Protein AF-W2QU17-F1 (afdb_monomer_lite)

pLDDT: mean 81.18, std 13.53, range [43.34, 94.38]

Foldseek 3Di:
DPQFAEQPPDTHPVVVVVVVVVVVQLFPDWDKDWDDWDDPDPFKIKTKIKIKTFHAPSSCCVVVVVVVVVPPDDDPPVVVCVVSHRDIDIDIWMWMWGADPVVRDTRYTYIGD

Secondary structure (DSSP, 8-state):
--PPPB-SS-BSHHHHHHHHHHHHHH-SS-EEEEEEEEE-SSSEEEEEEEEEEEE-HHHHHHHHHHHHHT--S-S-HHHHHGGGTTEEEEEEEEEEEEEETTTTEEEEEEEE-

Radius of gyration: 17.35 Å; chains: 1; bounding box: 43×33×42 Å

Structure (mmCIF, N/CA/C/O backbone):
data_AF-W2QU17-F1
#
_entry.id   AF-W2QU17-F1
#
loop_
_atom_site.group_PDB
_atom_site.id
_atom_site.type_symbol
_atom_site.label_atom_id
_atom_site.label_alt_id
_atom_site.label_comp_id
_atom_site.label_asym_id
_atom_site.label_entity_id
_atom_site.label_seq_id
_atom_site.pdbx_PDB_ins_code
_atom_site.Cartn_x
_atom_site.Cartn_y
_atom_site.Cartn_z
_atom_site.occupancy
_atom_site.B_iso_or_equiv
_atom_site.auth_seq_id
_atom_site.auth_comp_id
_atom_site.auth_asym_id
_atom_site.auth_atom_id
_atom_site.pdbx_PDB_model_num
ATOM 1 N N . MET A 1 1 ? 21.957 0.723 -12.188 1.00 43.34 1 MET A N 1
ATOM 2 C CA . MET A 1 1 ? 21.412 1.353 -10.967 1.00 43.34 1 MET A CA 1
ATOM 3 C C . MET A 1 1 ? 20.255 0.491 -10.513 1.00 43.34 1 MET A C 1
ATOM 5 O O . MET A 1 1 ? 19.395 0.231 -11.337 1.00 43.34 1 MET A O 1
ATOM 9 N N . ILE A 1 2 ? 20.260 0.002 -9.274 1.00 52.53 2 ILE A N 1
ATOM 10 C CA . ILE A 1 2 ? 19.076 -0.653 -8.705 1.00 52.53 2 ILE A CA 1
ATOM 11 C C . ILE A 1 2 ? 18.094 0.482 -8.417 1.00 52.53 2 ILE A C 1
ATOM 13 O O . ILE A 1 2 ? 18.369 1.311 -7.551 1.00 52.53 2 ILE A O 1
ATOM 17 N N . SER A 1 3 ? 17.035 0.596 -9.211 1.00 65.44 3 SER A N 1
ATOM 18 C CA . SER A 1 3 ? 15.966 1.559 -8.962 1.00 65.44 3 SER A CA 1
ATOM 19 C C . SER A 1 3 ? 15.205 1.132 -7.713 1.00 65.44 3 SER A C 1
ATOM 21 O O . SER A 1 3 ? 14.785 -0.018 -7.584 1.00 65.44 3 SER A O 1
ATOM 23 N N . ASP A 1 4 ? 15.077 2.058 -6.770 1.00 80.69 4 ASP A N 1
ATOM 24 C CA . ASP A 1 4 ? 14.261 1.849 -5.583 1.00 80.69 4 ASP A CA 1
ATOM 25 C C . ASP A 1 4 ? 12.769 1.911 -5.947 1.00 80.69 4 ASP A C 1
ATOM 27 O O . ASP A 1 4 ? 12.388 2.490 -6.970 1.00 80.69 4 ASP A O 1
ATOM 31 N N . VAL A 1 5 ? 11.922 1.289 -5.130 1.00 87.56 5 VAL A N 1
ATOM 32 C CA . VAL A 1 5 ? 10.478 1.226 -5.385 1.00 87.56 5 VAL A CA 1
ATOM 33 C C . VAL A 1 5 ? 9.804 2.537 -4.983 1.00 87.56 5 VAL A C 1
ATOM 35 O O . VAL A 1 5 ? 10.085 3.084 -3.921 1.00 87.56 5 VAL A O 1
ATOM 38 N N . THR A 1 6 ? 8.885 3.041 -5.804 1.00 88.81 6 THR A N 1
ATOM 39 C CA . THR A 1 6 ? 8.065 4.219 -5.471 1.00 88.81 6 THR A CA 1
ATOM 40 C C . THR A 1 6 ? 6.576 3.901 -5.505 1.00 88.81 6 THR A C 1
ATOM 42 O O . THR A 1 6 ? 6.118 3.142 -6.360 1.00 88.81 6 THR A O 1
ATOM 45 N N . ASP A 1 7 ? 5.801 4.501 -4.602 1.00 84.62 7 ASP A N 1
ATOM 46 C CA . ASP A 1 7 ? 4.334 4.449 -4.615 1.00 84.62 7 ASP A CA 1
ATOM 47 C C . ASP A 1 7 ? 3.684 5.689 -5.260 1.00 84.62 7 ASP A C 1
ATOM 49 O O . ASP A 1 7 ? 2.463 5.844 -5.247 1.00 84.62 7 ASP A O 1
ATOM 53 N N . GLY A 1 8 ? 4.501 6.563 -5.858 1.00 83.38 8 GLY A N 1
ATOM 54 C CA . GLY A 1 8 ? 4.085 7.850 -6.415 1.00 83.38 8 GLY A CA 1
ATOM 55 C C . GLY A 1 8 ? 4.085 9.004 -5.406 1.00 83.38 8 GLY A C 1
ATOM 56 O O . GLY A 1 8 ? 4.020 10.156 -5.833 1.00 83.38 8 GLY A O 1
ATOM 57 N N . VAL A 1 9 ? 4.204 8.722 -4.103 1.00 82.88 9 VAL A N 1
ATOM 58 C CA . VAL A 1 9 ? 4.292 9.727 -3.027 1.00 82.88 9 VAL A CA 1
ATOM 59 C C . VAL A 1 9 ? 5.666 9.679 -2.356 1.00 82.88 9 VAL A C 1
ATOM 61 O O . VAL A 1 9 ? 6.310 10.710 -2.175 1.00 82.88 9 VAL A O 1
ATOM 64 N N . GLY A 1 10 ? 6.131 8.480 -2.017 1.00 83.12 10 GLY A N 1
ATOM 65 C CA . GLY A 1 10 ? 7.446 8.188 -1.468 1.00 83.12 10 GLY A CA 1
ATOM 66 C C . GLY A 1 10 ? 8.307 7.353 -2.415 1.00 83.12 10 GLY A C 1
ATOM 67 O O . GLY A 1 10 ? 7.845 6.784 -3.407 1.00 83.12 10 GLY A O 1
ATOM 68 N N . CYS A 1 11 ? 9.593 7.279 -2.094 1.00 88.06 11 CYS A N 1
ATOM 69 C CA . CYS A 1 11 ? 10.575 6.428 -2.756 1.00 88.06 11 CYS A CA 1
ATOM 70 C C . CYS A 1 11 ? 11.297 5.622 -1.676 1.00 88.06 11 CYS A C 1
ATOM 72 O O . CYS A 1 11 ? 11.584 6.161 -0.604 1.00 88.06 11 CYS A O 1
ATOM 74 N N . GLY A 1 12 ? 11.558 4.346 -1.930 1.00 89.25 12 GLY A N 1
ATOM 75 C CA . GLY A 1 12 ? 12.104 3.444 -0.931 1.00 89.25 12 GLY A CA 1
ATOM 76 C C . GLY A 1 12 ? 11.154 2.339 -0.520 1.00 89.25 12 GLY A C 1
ATOM 77 O O . GLY A 1 12 ? 9.982 2.580 -0.220 1.00 89.25 12 GLY A O 1
ATOM 78 N N . ILE A 1 13 ? 11.704 1.136 -0.344 1.00 87.00 13 ILE A N 1
ATOM 79 C CA . ILE A 1 13 ? 10.995 0.048 0.345 1.00 87.00 13 ILE A CA 1
ATOM 80 C C . ILE A 1 13 ? 10.543 0.458 1.755 1.00 87.00 13 ILE A C 1
ATOM 82 O O . ILE A 1 13 ? 9.477 0.045 2.199 1.00 87.00 13 ILE A O 1
ATOM 86 N N .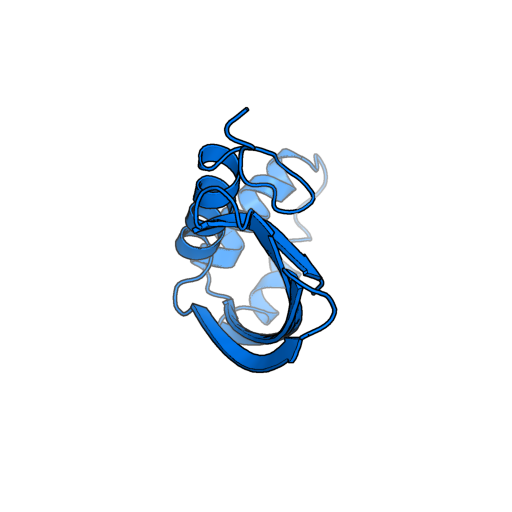 GLY A 1 14 ? 11.316 1.309 2.440 1.00 88.56 14 GLY A N 1
ATOM 87 C CA . GLY A 1 14 ? 10.967 1.821 3.766 1.00 88.56 14 GLY A CA 1
ATOM 88 C C . GLY A 1 14 ? 9.699 2.675 3.755 1.00 88.56 14 GLY A C 1
ATOM 89 O O . GLY A 1 14 ? 8.818 2.456 4.578 1.00 88.56 14 GLY A O 1
ATOM 90 N N . ALA A 1 15 ? 9.571 3.592 2.789 1.00 87.44 15 ALA A N 1
ATOM 91 C CA . ALA A 1 15 ? 8.378 4.427 2.646 1.00 87.44 15 ALA A CA 1
ATOM 92 C C . ALA A 1 15 ? 7.142 3.576 2.327 1.00 87.44 15 ALA A C 1
ATOM 94 O O . ALA A 1 15 ? 6.092 3.743 2.944 1.00 87.44 15 ALA A O 1
ATOM 95 N N . LEU A 1 16 ? 7.296 2.603 1.423 1.00 87.44 16 LEU A N 1
ATOM 96 C CA . LEU A 1 16 ? 6.220 1.684 1.081 1.00 87.44 16 LEU A CA 1
ATOM 97 C C . LEU A 1 16 ? 5.767 0.866 2.301 1.00 87.44 16 LEU A C 1
ATOM 99 O O . LEU A 1 16 ? 4.574 0.810 2.598 1.00 87.44 16 LEU A O 1
ATOM 103 N N . LEU A 1 17 ? 6.704 0.241 3.020 1.00 89.81 17 LEU A N 1
ATOM 104 C CA . LEU A 1 17 ? 6.396 -0.566 4.203 1.00 89.81 17 LEU A CA 1
ATOM 105 C C . LEU A 1 17 ? 5.750 0.260 5.314 1.00 89.81 17 LEU A C 1
ATOM 107 O O . LEU A 1 17 ? 4.861 -0.249 5.990 1.00 89.81 17 LEU A O 1
ATOM 111 N N . GLU A 1 18 ? 6.144 1.522 5.479 1.00 89.44 18 GLU A N 1
ATOM 112 C CA . GLU A 1 18 ? 5.526 2.412 6.458 1.00 89.44 18 GLU A CA 1
ATOM 113 C C . GLU A 1 18 ? 4.056 2.696 6.122 1.00 89.44 18 GLU A C 1
ATOM 115 O O . GLU A 1 18 ? 3.200 2.587 7.002 1.00 89.44 18 GLU A O 1
ATOM 120 N N . SER A 1 19 ? 3.725 2.943 4.850 1.00 86.38 19 SER A N 1
ATOM 121 C CA . SER A 1 19 ? 2.330 3.079 4.403 1.00 86.38 19 SER A CA 1
ATOM 122 C C . SER A 1 19 ? 1.501 1.827 4.728 1.00 86.38 19 SER A C 1
ATOM 124 O O . SER A 1 19 ? 0.395 1.932 5.265 1.00 86.38 19 SER A O 1
ATOM 126 N N . TRP A 1 20 ? 2.046 0.630 4.480 1.00 87.44 20 TRP A N 1
ATOM 127 C CA . TRP A 1 20 ? 1.384 -0.636 4.828 1.00 87.44 20 TRP A CA 1
ATOM 128 C C . TRP A 1 20 ? 1.281 -0.862 6.340 1.00 87.44 20 TRP A C 1
ATOM 130 O O . TRP A 1 20 ? 0.265 -1.380 6.817 1.00 87.44 20 TRP A O 1
ATOM 140 N N . ARG A 1 21 ? 2.299 -0.450 7.105 1.00 89.88 21 ARG A N 1
ATOM 141 C CA . ARG A 1 21 ? 2.309 -0.521 8.571 1.00 89.88 21 ARG A CA 1
ATOM 142 C C . ARG A 1 21 ? 1.208 0.351 9.158 1.00 89.88 21 ARG A C 1
ATOM 144 O O . ARG A 1 21 ? 0.452 -0.134 9.991 1.00 89.88 21 ARG A O 1
ATOM 151 N N . LEU A 1 22 ? 1.089 1.602 8.711 1.00 86.62 22 LEU A N 1
ATOM 152 C CA . LEU A 1 22 ? 0.047 2.526 9.166 1.00 86.62 22 LEU A CA 1
ATOM 153 C C . LEU A 1 22 ? -1.347 2.011 8.813 1.00 86.62 22 LEU A C 1
ATOM 155 O O . LEU A 1 22 ? -2.241 2.023 9.656 1.00 86.62 22 LEU A O 1
ATOM 159 N N . LEU A 1 23 ? -1.526 1.494 7.597 1.00 86.00 23 LEU A N 1
ATOM 160 C CA . LEU A 1 23 ? -2.799 0.920 7.174 1.00 86.00 23 LEU A CA 1
ATOM 161 C C . LEU A 1 23 ? -3.197 -0.285 8.047 1.00 86.00 23 LEU A C 1
ATOM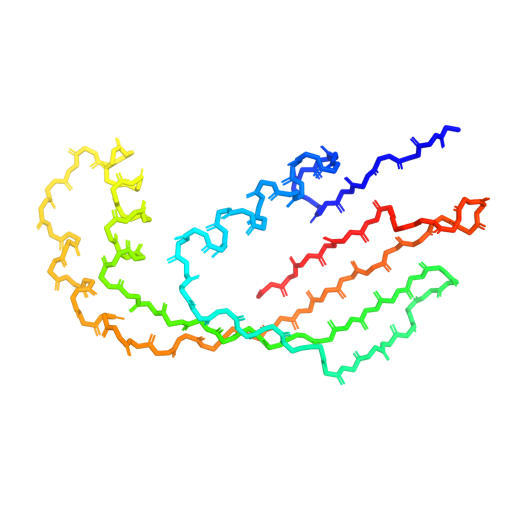 163 O O . LEU A 1 23 ? -4.345 -0.374 8.470 1.00 86.00 23 LEU A O 1
ATOM 167 N N . SER A 1 24 ? -2.244 -1.156 8.383 1.00 86.69 24 SER A N 1
ATOM 168 C CA . SER A 1 24 ? -2.477 -2.317 9.259 1.00 86.69 24 SER A CA 1
ATOM 169 C C . SER A 1 24 ? -2.649 -1.939 10.735 1.00 86.69 24 SER A C 1
ATOM 171 O O . SER A 1 24 ? -3.319 -2.641 11.482 1.00 86.69 24 SER A O 1
ATOM 173 N N . LEU A 1 25 ? -2.029 -0.840 11.174 1.00 86.12 25 LEU A N 1
ATOM 174 C CA . LEU A 1 25 ? -2.144 -0.339 12.543 1.00 86.12 25 LEU A CA 1
ATOM 175 C C . LEU A 1 25 ? -3.509 0.309 12.781 1.00 86.12 25 LEU A C 1
ATOM 177 O O . LEU A 1 25 ? -4.123 0.097 13.822 1.00 86.12 25 LEU A O 1
ATOM 181 N N . TYR A 1 26 ? -3.974 1.116 11.826 1.00 84.25 26 TYR A N 1
ATOM 182 C CA . TYR A 1 26 ? -5.210 1.872 11.983 1.00 84.25 26 TYR A CA 1
ATOM 183 C C . TYR A 1 26 ? -6.458 1.050 11.664 1.00 84.25 26 TYR A C 1
ATOM 185 O O . TYR A 1 26 ? -7.518 1.363 12.200 1.00 84.25 26 TYR A O 1
ATOM 193 N N . PHE A 1 27 ? -6.375 0.017 10.824 1.00 84.56 27 PHE A N 1
ATOM 194 C CA . PHE A 1 27 ? -7.531 -0.780 10.407 1.00 84.56 27 PHE A CA 1
ATOM 195 C C . PHE A 1 27 ? -7.324 -2.263 10.740 1.00 84.56 27 PHE A C 1
ATOM 197 O O . PHE A 1 27 ? -6.341 -2.866 10.330 1.00 84.56 27 PHE A O 1
ATOM 204 N N . GLU A 1 28 ? -8.275 -2.855 11.466 1.00 77.75 28 GLU A N 1
ATOM 205 C CA . GLU A 1 28 ? -8.150 -4.207 12.042 1.00 77.75 28 GLU A CA 1
ATOM 206 C C . GLU A 1 28 ? -8.591 -5.331 11.080 1.00 77.75 28 GLU A C 1
ATOM 208 O O . GLU A 1 28 ? -8.188 -6.477 11.241 1.00 77.75 28 GLU A O 1
ATOM 213 N N . ASP A 1 29 ? -9.377 -5.007 10.047 1.00 82.44 29 ASP A N 1
ATOM 214 C CA . ASP A 1 29 ? -9.890 -5.962 9.051 1.00 82.44 29 ASP A CA 1
ATOM 215 C C . ASP A 1 29 ? -9.782 -5.371 7.640 1.00 82.44 29 ASP A C 1
ATOM 217 O O . ASP A 1 29 ? -10.730 -4.803 7.086 1.00 82.44 29 ASP A O 1
ATOM 221 N N . VAL A 1 30 ? -8.563 -5.409 7.106 1.00 86.50 30 VAL A N 1
ATOM 222 C CA . VAL A 1 30 ? -8.231 -4.904 5.774 1.00 86.50 30 VAL A CA 1
ATOM 223 C C . VAL A 1 30 ? -8.344 -6.037 4.764 1.00 86.50 30 VAL A C 1
ATOM 225 O O . VAL A 1 30 ? -7.475 -6.901 4.680 1.00 86.50 30 VAL A O 1
ATOM 228 N N . ASP A 1 31 ? -9.370 -5.981 3.924 1.00 90.56 31 ASP A N 1
ATOM 229 C CA . ASP A 1 31 ? -9.553 -6.903 2.804 1.00 90.56 31 ASP A CA 1
ATOM 230 C C . ASP A 1 31 ? -9.323 -6.164 1.480 1.00 90.56 31 ASP A C 1
ATOM 232 O O . ASP A 1 31 ? -10.169 -5.402 1.002 1.00 90.56 31 ASP A O 1
ATOM 236 N N . LEU A 1 32 ? -8.140 -6.373 0.900 1.00 89.75 32 LEU A N 1
ATOM 237 C CA . LEU A 1 32 ? -7.714 -5.793 -0.372 1.00 89.75 32 LEU A CA 1
ATOM 238 C C . LEU A 1 32 ? -7.809 -6.830 -1.488 1.00 89.75 32 LEU A C 1
ATOM 240 O O . LEU A 1 32 ? -7.006 -7.757 -1.580 1.00 89.75 32 LEU A O 1
ATOM 244 N N . ARG A 1 33 ? -8.769 -6.634 -2.394 1.00 92.69 33 ARG A N 1
ATOM 245 C CA . ARG A 1 33 ? -9.012 -7.545 -3.519 1.00 92.69 33 ARG A CA 1
ATOM 246 C C . ARG A 1 33 ? -8.586 -6.920 -4.832 1.00 92.69 33 ARG A C 1
ATOM 248 O O . ARG A 1 33 ? -9.157 -5.913 -5.254 1.00 92.69 33 ARG A O 1
ATOM 255 N N . LEU A 1 34 ? -7.655 -7.570 -5.523 1.00 90.50 34 LEU A N 1
ATOM 256 C CA . LEU A 1 34 ? -7.355 -7.286 -6.924 1.00 90.50 34 LEU A CA 1
ATOM 257 C C . LEU A 1 34 ? -8.395 -7.991 -7.796 1.00 90.50 34 LEU A C 1
ATOM 259 O O . LEU A 1 34 ? -8.606 -9.195 -7.666 1.00 90.50 34 LEU A O 1
ATOM 263 N N . LYS A 1 35 ? -9.057 -7.251 -8.686 1.00 89.62 35 LYS A N 1
ATOM 264 C CA . LYS A 1 35 ? -10.124 -7.814 -9.526 1.00 89.62 35 LYS A CA 1
ATOM 265 C C . LYS A 1 35 ? -9.648 -8.252 -10.900 1.00 89.62 35 LYS A C 1
ATOM 267 O O . LYS A 1 35 ? -10.002 -9.333 -11.355 1.00 89.62 35 LYS A O 1
ATOM 272 N N . ARG A 1 36 ? -8.906 -7.392 -11.597 1.00 87.31 36 ARG A N 1
ATOM 273 C CA . ARG A 1 36 ? -8.530 -7.626 -12.993 1.00 87.31 36 ARG A CA 1
ATOM 274 C C . ARG A 1 36 ? -7.198 -6.978 -13.282 1.00 87.31 36 ARG A C 1
ATOM 276 O O . ARG A 1 36 ? -7.127 -5.758 -13.267 1.00 87.31 36 ARG A O 1
ATOM 283 N N . LEU A 1 37 ? -6.195 -7.782 -13.616 1.00 89.94 37 LEU A N 1
ATOM 284 C CA . LEU A 1 37 ? -4.944 -7.270 -14.154 1.00 89.94 37 LEU A CA 1
ATOM 285 C C . LEU A 1 37 ? -5.089 -7.012 -15.655 1.00 89.94 37 LEU A C 1
ATOM 287 O O . LEU A 1 37 ? -5.543 -7.868 -16.413 1.00 89.94 37 LEU A O 1
ATOM 291 N N . VAL A 1 38 ? -4.691 -5.819 -16.073 1.00 93.25 38 VAL A N 1
ATOM 292 C CA . VAL A 1 38 ? -4.660 -5.363 -17.458 1.00 93.25 38 VAL A CA 1
ATOM 293 C C . VAL A 1 38 ? -3.228 -4.969 -17.775 1.00 93.25 38 VAL A C 1
ATOM 295 O O . VAL A 1 38 ? -2.636 -4.140 -17.088 1.00 93.25 38 VAL A O 1
ATOM 298 N N . ARG A 1 39 ? -2.656 -5.550 -18.827 1.00 91.38 39 ARG A N 1
ATOM 299 C CA . ARG A 1 39 ? -1.341 -5.133 -19.311 1.00 91.38 39 ARG A CA 1
ATOM 300 C C . ARG A 1 39 ? -1.487 -3.818 -20.068 1.00 91.38 39 ARG A C 1
ATOM 302 O O . ARG A 1 39 ? -2.218 -3.758 -21.049 1.00 91.38 39 ARG A O 1
ATOM 309 N N . VAL A 1 40 ? -0.809 -2.777 -19.593 1.00 90.75 40 VAL A N 1
ATOM 310 C CA . VAL A 1 40 ? -0.872 -1.416 -20.165 1.00 90.75 40 VAL A CA 1
ATOM 311 C C . VAL A 1 40 ? 0.444 -0.992 -20.822 1.00 90.75 40 VAL A C 1
ATOM 313 O O . VAL A 1 40 ? 0.522 0.075 -21.420 1.00 90.75 40 VAL A O 1
ATOM 316 N N . GLY A 1 41 ? 1.476 -1.834 -20.742 1.00 87.50 41 GLY A N 1
ATOM 317 C CA . GLY A 1 41 ? 2.771 -1.625 -21.381 1.00 87.50 41 GLY A CA 1
ATOM 318 C C . GLY A 1 41 ? 3.625 -2.892 -21.367 1.00 87.50 41 GLY A C 1
ATOM 319 O O . GLY A 1 41 ? 3.189 -3.950 -20.902 1.00 87.50 41 GLY A O 1
ATOM 320 N N . LYS A 1 42 ? 4.863 -2.793 -21.866 1.00 85.75 42 LYS A N 1
ATOM 321 C CA . LYS A 1 42 ? 5.787 -3.938 -21.925 1.00 85.75 42 LYS A CA 1
ATOM 322 C C . LYS A 1 42 ? 6.071 -4.505 -20.530 1.00 85.75 42 LYS A C 1
ATOM 324 O O . LYS A 1 42 ? 5.939 -5.712 -20.353 1.00 85.75 42 LYS A O 1
ATOM 329 N N . SER A 1 43 ? 6.313 -3.637 -19.553 1.00 89.44 43 SER A N 1
ATOM 330 C CA . SER A 1 43 ? 6.600 -3.990 -18.158 1.00 89.44 43 SER A CA 1
ATOM 331 C C . SER A 1 43 ? 5.621 -3.338 -17.166 1.00 89.44 43 SER A C 1
ATOM 333 O O . SER A 1 43 ? 5.941 -3.149 -15.997 1.00 89.44 43 SER A O 1
ATOM 335 N N . SER A 1 44 ? 4.407 -2.999 -17.623 1.00 91.56 44 SER A N 1
ATOM 336 C CA . SER A 1 44 ? 3.403 -2.284 -16.822 1.00 91.56 44 SER A CA 1
ATOM 337 C C . SER A 1 44 ? 2.072 -3.028 -16.753 1.00 91.56 44 SER A C 1
ATOM 339 O O . SER A 1 44 ? 1.496 -3.402 -17.783 1.00 91.56 44 SER A O 1
ATOM 341 N N . LEU A 1 45 ? 1.544 -3.169 -15.538 1.00 93.12 45 LEU A N 1
ATOM 342 C CA . LEU A 1 45 ? 0.229 -3.738 -15.249 1.00 93.12 45 LEU A CA 1
ATOM 343 C C . LEU A 1 45 ? -0.624 -2.714 -14.501 1.00 93.12 45 LEU A C 1
ATOM 345 O O . LEU A 1 45 ? -0.155 -2.041 -13.590 1.00 93.12 45 LEU A O 1
ATOM 349 N N . LEU A 1 46 ? -1.896 -2.625 -14.858 1.00 93.75 46 LEU A N 1
ATOM 350 C CA . LEU A 1 46 ? -2.904 -1.859 -14.142 1.00 93.75 46 LEU A CA 1
ATOM 351 C C . LEU A 1 46 ? -3.955 -2.829 -13.616 1.00 93.75 46 LEU A C 1
ATOM 353 O O . LEU A 1 46 ? -4.446 -3.670 -14.365 1.00 93.75 46 LEU A O 1
ATOM 357 N N . THR A 1 47 ? -4.320 -2.715 -12.346 1.00 93.94 47 THR A N 1
ATOM 358 C CA . THR A 1 47 ? -5.385 -3.524 -11.756 1.00 93.94 47 THR A CA 1
ATOM 359 C C . THR A 1 47 ? -6.419 -2.659 -11.075 1.00 93.94 47 THR A C 1
ATOM 361 O O . THR A 1 47 ? -6.079 -1.643 -10.482 1.00 93.94 47 THR A O 1
ATOM 364 N N . SER A 1 48 ? -7.684 -3.061 -11.129 1.00 94.19 48 SER A N 1
ATOM 365 C CA . SER A 1 48 ? -8.709 -2.481 -10.262 1.00 94.19 48 SER A CA 1
ATOM 366 C C . SER A 1 48 ? -8.680 -3.166 -8.903 1.00 94.19 48 SER A C 1
ATOM 368 O O . SER A 1 48 ? -8.658 -4.400 -8.831 1.00 94.19 48 SER A O 1
ATOM 370 N N . ILE A 1 49 ? -8.744 -2.374 -7.837 1.00 94.12 49 ILE A N 1
ATOM 371 C CA . ILE A 1 49 ? -8.799 -2.863 -6.462 1.00 94.12 49 ILE A CA 1
ATOM 372 C C . ILE A 1 49 ? -10.128 -2.522 -5.800 1.00 94.12 49 ILE A C 1
ATOM 374 O O . ILE A 1 49 ? -10.772 -1.516 -6.109 1.00 94.12 49 ILE A O 1
ATOM 378 N N . VAL A 1 50 ? -10.528 -3.372 -4.863 1.00 94.38 50 VAL A N 1
ATOM 379 C CA . VAL A 1 50 ? -11.551 -3.053 -3.871 1.00 94.38 50 VAL A CA 1
ATOM 380 C C . VAL A 1 50 ? -10.945 -3.288 -2.500 1.00 94.38 50 VAL A C 1
ATOM 382 O O . VAL A 1 50 ? -10.585 -4.419 -2.188 1.00 94.38 50 VAL A O 1
ATOM 385 N N . ALA A 1 51 ? -10.837 -2.225 -1.711 1.00 91.25 51 ALA A N 1
ATOM 386 C CA . ALA A 1 51 ? -10.434 -2.280 -0.316 1.00 91.25 51 ALA A CA 1
ATOM 387 C C . ALA A 1 51 ? -11.686 -2.238 0.560 1.00 91.25 51 ALA A C 1
ATOM 389 O O . ALA A 1 51 ? -12.515 -1.336 0.425 1.00 91.25 51 ALA A O 1
ATOM 390 N N . CYS A 1 52 ? -11.835 -3.210 1.445 1.00 91.12 52 CYS A N 1
ATOM 391 C CA . CYS A 1 52 ? -12.822 -3.188 2.511 1.00 91.12 52 CYS A CA 1
ATOM 392 C C . CYS A 1 52 ? -12.087 -2.977 3.829 1.00 91.12 52 CYS A C 1
ATOM 394 O O . CYS A 1 52 ? -11.144 -3.704 4.119 1.00 91.12 52 CYS A O 1
ATOM 396 N N . LEU A 1 53 ? -12.512 -1.976 4.591 1.00 89.62 53 LEU A N 1
ATOM 397 C CA . LEU A 1 53 ? -11.904 -1.588 5.859 1.00 89.62 53 LEU A CA 1
ATOM 398 C C . LEU A 1 53 ? -13.020 -1.418 6.889 1.00 89.62 53 LEU A C 1
ATOM 400 O O . LEU A 1 53 ? -14.072 -0.861 6.565 1.00 89.62 53 LEU A O 1
ATOM 404 N N . ILE A 1 54 ? -12.803 -1.850 8.127 1.00 86.31 54 ILE A N 1
ATOM 405 C CA . ILE A 1 54 ? -13.719 -1.557 9.236 1.00 86.31 54 ILE A CA 1
ATOM 406 C C . ILE A 1 54 ? -13.164 -0.379 10.029 1.00 86.31 54 ILE A C 1
ATOM 408 O O . ILE A 1 54 ? -12.026 -0.410 10.491 1.00 86.31 54 ILE A O 1
ATOM 412 N N . ILE A 1 55 ? -13.978 0.663 10.198 1.00 83.88 55 ILE A N 1
ATOM 413 C CA . ILE A 1 55 ? -13.628 1.800 11.050 1.00 83.88 55 ILE A CA 1
ATOM 414 C C . ILE A 1 55 ? -13.956 1.417 12.491 1.00 83.88 55 ILE A C 1
ATOM 416 O O . ILE A 1 55 ? -15.120 1.417 12.889 1.00 83.88 55 ILE A O 1
ATOM 420 N N . THR A 1 56 ? -12.948 1.085 13.291 1.00 82.31 56 THR A N 1
ATOM 421 C CA . THR A 1 56 ? -13.149 0.762 14.708 1.00 82.31 56 THR A CA 1
ATOM 422 C C . THR A 1 56 ? -12.995 2.006 15.580 1.00 82.31 56 THR A C 1
ATOM 424 O O . THR A 1 56 ? -12.580 3.081 15.138 1.00 82.31 56 THR A O 1
ATOM 427 N N . LYS A 1 57 ? -13.312 1.878 16.871 1.00 80.31 57 LYS A N 1
ATOM 428 C CA . LYS A 1 57 ? -13.033 2.941 17.847 1.00 80.31 57 LYS A CA 1
ATOM 429 C C . LYS A 1 57 ? -11.538 3.276 17.915 1.00 80.31 57 LYS A C 1
ATOM 431 O O . LYS A 1 57 ? -11.198 4.439 18.120 1.00 80.31 57 LYS A O 1
ATOM 436 N N . ASN A 1 58 ? -10.674 2.275 17.737 1.00 80.12 58 ASN A N 1
ATOM 437 C CA . ASN A 1 58 ? -9.223 2.447 17.745 1.00 80.12 58 ASN A CA 1
ATOM 438 C C . ASN A 1 58 ? -8.771 3.187 16.483 1.00 80.12 58 ASN A C 1
ATOM 440 O O . ASN A 1 58 ? -8.097 4.201 16.607 1.00 80.12 58 ASN A O 1
ATOM 444 N N . THR A 1 59 ? -9.290 2.814 15.305 1.00 79.38 59 THR A N 1
ATOM 445 C CA . THR A 1 59 ? -9.085 3.560 14.049 1.00 79.38 59 THR A CA 1
ATOM 446 C C . THR A 1 59 ? -9.385 5.046 14.220 1.00 79.38 59 THR A C 1
ATOM 448 O O . THR A 1 59 ? -8.582 5.901 13.850 1.00 79.38 59 THR A O 1
ATOM 451 N N . LEU A 1 60 ? -10.542 5.363 14.814 1.00 77.44 60 LEU A N 1
ATOM 452 C CA . LEU A 1 60 ? -10.938 6.744 15.056 1.00 77.44 60 LEU A CA 1
ATOM 453 C C . LEU A 1 60 ? -10.003 7.428 16.062 1.00 77.44 60 LEU A C 1
ATOM 455 O O . LEU A 1 60 ? -9.572 8.552 15.834 1.00 77.44 60 LEU A O 1
ATOM 459 N N . ARG A 1 61 ? -9.659 6.770 17.170 1.00 78.19 61 ARG A N 1
ATOM 460 C CA . ARG A 1 61 ? -8.724 7.332 18.153 1.00 78.19 61 ARG A CA 1
ATOM 461 C C . ARG A 1 61 ? -7.366 7.642 17.522 1.00 78.19 61 ARG A C 1
ATOM 463 O O . ARG A 1 61 ? -6.837 8.726 17.742 1.00 78.19 61 ARG A O 1
ATOM 470 N N . ASP A 1 62 ? -6.820 6.728 16.740 1.00 75.94 62 ASP A N 1
ATOM 471 C CA . ASP A 1 62 ? -5.424 6.778 16.316 1.00 75.94 62 ASP A CA 1
ATOM 472 C C . ASP A 1 62 ? -5.231 7.677 15.079 1.00 75.94 62 ASP A C 1
ATOM 474 O O . ASP A 1 62 ? -4.292 8.478 15.029 1.00 75.94 62 ASP A O 1
ATOM 478 N N . LEU A 1 63 ? -6.179 7.664 14.133 1.00 72.94 63 LEU A N 1
ATOM 479 C CA . LEU A 1 63 ? -6.196 8.621 13.020 1.00 72.94 63 LEU A CA 1
ATOM 480 C C . LEU A 1 63 ? -6.558 10.033 13.493 1.00 72.94 63 LEU A C 1
ATOM 482 O O . LEU A 1 63 ? -5.887 10.999 13.129 1.00 72.94 63 LEU A O 1
ATOM 486 N N . PHE A 1 64 ? -7.603 10.183 14.316 1.00 67.31 64 PHE A N 1
ATOM 487 C CA . PHE A 1 64 ? -8.059 11.516 14.716 1.00 67.31 64 PHE A CA 1
ATOM 488 C C . PHE A 1 64 ? -7.253 12.128 15.855 1.00 67.31 64 PHE A C 1
ATOM 490 O O . PHE A 1 64 ? -7.233 13.350 15.932 1.00 67.31 64 PHE A O 1
ATOM 497 N N . SER A 1 65 ? -6.540 11.358 16.685 1.00 65.31 65 SER A N 1
ATOM 498 C CA . SER A 1 65 ? -5.533 11.946 17.586 1.00 65.31 65 SER A CA 1
ATOM 499 C C . SER A 1 65 ? -4.432 12.635 16.780 1.00 65.31 65 SER A C 1
ATOM 501 O O . SER A 1 65 ? -4.091 13.779 17.067 1.00 65.31 65 SER A O 1
ATOM 503 N N . THR A 1 66 ? -3.977 12.003 15.696 1.00 58.78 66 THR A N 1
ATOM 504 C CA . THR A 1 66 ? -2.976 12.564 14.781 1.00 58.78 66 THR A CA 1
ATOM 505 C C . THR A 1 66 ? -3.495 13.815 14.055 1.00 58.78 66 THR A C 1
ATOM 507 O O . THR A 1 66 ? -2.774 14.799 13.912 1.00 58.78 66 THR A O 1
ATOM 510 N N . ILE A 1 67 ? -4.768 13.828 13.639 1.00 57.00 67 ILE A N 1
ATOM 511 C CA . ILE A 1 67 ? -5.398 14.994 12.987 1.00 57.00 67 ILE A CA 1
ATOM 512 C C . ILE A 1 67 ? -5.689 16.125 13.990 1.00 57.00 67 ILE A C 1
ATOM 514 O O . ILE A 1 67 ? -5.506 17.295 13.659 1.00 57.00 67 ILE A O 1
ATOM 518 N N . ALA A 1 68 ? -6.127 15.801 15.211 1.00 55.06 68 ALA A N 1
ATOM 519 C CA . 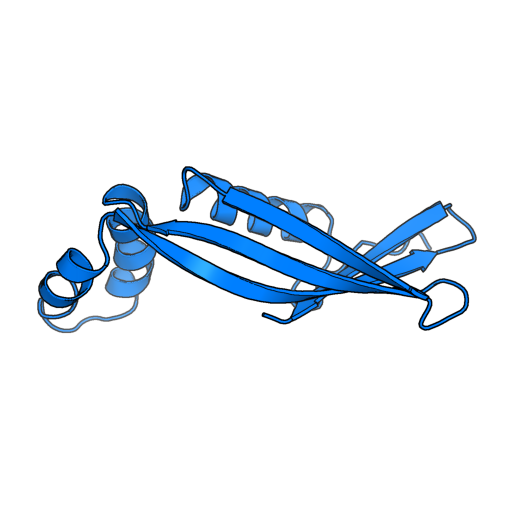ALA A 1 68 ? -6.461 16.775 16.252 1.00 55.06 68 ALA A CA 1
ATOM 520 C C . ALA A 1 68 ? -5.222 17.487 16.808 1.00 55.06 68 ALA A C 1
ATOM 522 O O . ALA A 1 68 ? -5.296 18.674 17.108 1.00 55.06 68 ALA A O 1
ATOM 523 N N . VAL A 1 69 ? -4.071 16.809 16.873 1.00 52.78 69 VAL A N 1
ATOM 524 C CA . VAL A 1 69 ? -2.785 17.457 17.197 1.00 52.78 69 VAL A CA 1
ATOM 525 C C . VAL A 1 69 ? -2.439 18.554 16.177 1.00 52.78 69 VAL A C 1
ATOM 527 O O . VAL A 1 69 ? -1.836 19.558 16.542 1.00 52.78 69 VAL A O 1
ATOM 530 N N . ASN A 1 70 ? -2.904 18.424 14.930 1.00 51.03 70 ASN A N 1
ATOM 531 C CA . ASN A 1 70 ? -2.686 19.409 13.867 1.00 51.03 70 ASN A CA 1
ATOM 532 C C . ASN A 1 70 ? -3.794 20.477 13.761 1.00 51.03 70 ASN A C 1
ATOM 534 O O . ASN A 1 70 ? -3.669 21.397 12.954 1.00 51.03 70 ASN A O 1
ATOM 538 N N . GLN A 1 71 ? -4.878 20.386 14.543 1.00 49.81 71 GLN A N 1
ATOM 539 C CA . GLN A 1 71 ? -5.997 21.336 14.506 1.00 49.81 71 GLN A CA 1
ATOM 540 C C . GLN A 1 71 ? -6.330 21.840 15.916 1.00 49.81 71 GLN A C 1
ATOM 542 O O . GLN A 1 71 ? -7.079 21.220 16.666 1.00 49.81 71 GLN A O 1
ATOM 547 N N . VAL A 1 72 ? -5.800 23.017 16.257 1.00 50.03 72 VAL A N 1
ATOM 548 C CA . VAL A 1 72 ? -5.925 23.702 17.562 1.00 50.03 72 VAL A CA 1
ATOM 549 C C . VAL A 1 72 ? -7.338 24.276 17.810 1.00 50.03 72 VAL A C 1
ATOM 551 O O . VAL A 1 72 ? -7.496 25.315 18.439 1.00 50.03 72 VAL A O 1
ATOM 554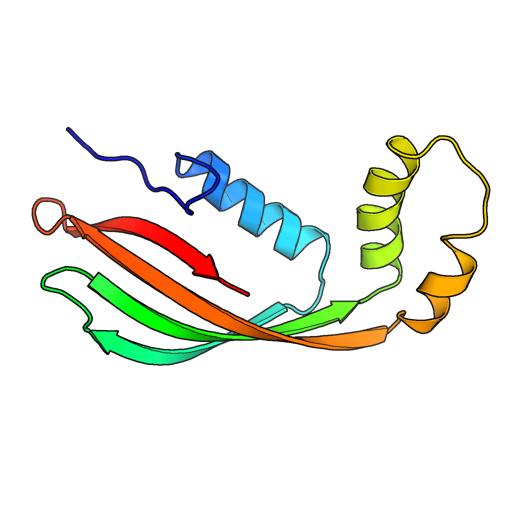 N N . SER A 1 73 ? -8.418 23.648 17.338 1.00 50.69 73 SER A N 1
ATOM 555 C CA . SER A 1 73 ? -9.762 24.192 17.578 1.00 50.69 73 SER A CA 1
ATOM 556 C C . SER A 1 73 ? -10.835 23.139 17.832 1.00 50.69 73 SER A C 1
ATOM 558 O O . SER A 1 73 ? -11.272 22.426 16.933 1.00 50.69 73 SER A O 1
ATOM 560 N N . ASN A 1 74 ? -11.317 23.166 19.077 1.00 47.31 74 ASN A N 1
ATOM 561 C CA . ASN A 1 74 ? -12.689 22.915 19.514 1.00 47.31 74 ASN A CA 1
ATOM 562 C C . ASN A 1 74 ? -13.322 21.571 19.133 1.00 47.31 74 ASN A C 1
ATOM 564 O O . ASN A 1 74 ? -13.985 21.484 18.108 1.00 47.31 74 ASN A O 1
ATOM 568 N N . ASN A 1 75 ? -13.193 20.588 20.039 1.00 52.44 75 ASN A N 1
ATOM 569 C CA . ASN A 1 75 ? -14.145 19.589 20.599 1.00 52.44 75 ASN A CA 1
ATOM 570 C C . ASN A 1 75 ? -15.387 19.057 19.826 1.00 52.44 75 ASN A C 1
ATOM 572 O O . ASN A 1 75 ? -16.099 18.190 20.325 1.00 52.44 75 ASN A O 1
ATOM 576 N N . THR A 1 76 ? -15.670 19.522 18.619 1.00 52.78 76 THR A N 1
ATOM 577 C CA . THR A 1 76 ? -16.745 19.096 17.717 1.00 52.78 76 THR A CA 1
ATOM 578 C C . THR A 1 76 ? -16.409 17.914 16.792 1.00 52.78 76 THR A C 1
ATOM 580 O O . THR A 1 76 ? -17.364 17.256 16.368 1.00 52.78 76 THR A O 1
ATOM 583 N N . PRO A 1 77 ? -15.137 17.556 16.490 1.00 55.69 77 PRO A N 1
ATOM 584 C CA . PRO A 1 77 ? -14.861 16.437 15.591 1.00 55.69 77 PRO A CA 1
ATOM 585 C C . PRO A 1 77 ? -15.321 15.091 16.180 1.00 55.69 77 PRO A C 1
ATOM 587 O O . PRO A 1 77 ? -16.040 14.345 15.517 1.00 55.69 77 PRO A O 1
ATOM 590 N N . LEU A 1 78 ? -15.004 14.803 17.451 1.00 55.78 78 LEU A N 1
ATOM 591 C CA . LEU A 1 78 ? -15.231 13.479 18.059 1.00 55.78 78 LEU A CA 1
ATOM 592 C C . LEU A 1 78 ? -16.691 12.996 18.001 1.00 55.78 78 LEU A C 1
ATOM 594 O O . LEU A 1 78 ? -16.928 11.815 17.756 1.00 55.78 78 LEU A O 1
ATOM 598 N N . ILE A 1 79 ? -17.672 13.887 18.186 1.00 55.75 79 ILE A N 1
ATOM 599 C CA . ILE A 1 79 ? -19.100 13.520 18.239 1.00 55.75 79 ILE A CA 1
ATOM 600 C C . ILE A 1 79 ? -19.631 13.111 16.856 1.00 55.75 79 ILE A C 1
ATOM 602 O O . ILE A 1 79 ? -20.527 12.275 16.766 1.00 55.75 79 ILE A O 1
ATOM 606 N N . ARG A 1 80 ? -19.082 13.655 15.762 1.00 61.09 80 ARG A N 1
ATOM 607 C CA . ARG A 1 80 ? -19.491 13.261 14.401 1.00 61.09 80 ARG A CA 1
ATOM 608 C C . ARG A 1 80 ? -18.927 11.898 14.004 1.00 61.09 80 ARG A C 1
ATOM 610 O O . ARG A 1 80 ? -19.590 11.164 13.274 1.00 61.09 80 ARG A O 1
ATOM 617 N N . PHE A 1 81 ? -17.751 11.541 14.516 1.00 63.31 81 PHE A N 1
ATOM 618 C CA . PHE A 1 81 ? -17.071 10.296 14.158 1.00 63.31 81 PHE A CA 1
ATOM 619 C C . PHE A 1 81 ? -17.612 9.059 14.874 1.00 63.31 81 PHE A C 1
ATOM 621 O O . PHE A 1 81 ? -17.490 7.965 14.333 1.00 63.31 81 PHE A O 1
ATOM 628 N N . THR A 1 82 ? -18.295 9.201 16.016 1.00 66.69 82 THR A N 1
ATOM 629 C CA . THR A 1 82 ? -18.983 8.062 16.663 1.00 66.69 82 THR A CA 1
ATOM 630 C C . THR A 1 82 ? -19.993 7.390 15.732 1.00 66.69 82 THR A C 1
ATOM 632 O O . THR A 1 82 ? -20.183 6.181 15.810 1.00 66.69 82 THR A O 1
ATOM 635 N N . ARG A 1 83 ? -20.585 8.140 14.790 1.00 71.69 83 ARG A N 1
ATOM 636 C CA . ARG A 1 83 ? -21.493 7.591 13.771 1.00 71.69 83 ARG A CA 1
ATOM 637 C C . ARG A 1 83 ? -20.798 6.680 12.761 1.00 71.69 83 ARG A C 1
ATOM 639 O O . ARG A 1 83 ? -21.473 5.857 12.156 1.00 71.69 83 ARG A O 1
ATOM 646 N N . LEU A 1 84 ? -19.489 6.838 12.569 1.00 73.94 84 LEU A N 1
ATOM 647 C CA . LEU A 1 84 ? -18.676 6.044 11.643 1.00 73.94 84 LEU A CA 1
ATOM 648 C C . LEU A 1 84 ? -18.076 4.801 12.311 1.00 73.94 84 LEU A C 1
ATOM 650 O O . LEU A 1 84 ? -17.508 3.956 11.625 1.00 73.94 84 LEU A O 1
ATOM 654 N N . GLN A 1 85 ? -18.221 4.660 13.631 1.00 79.94 85 GLN A N 1
ATOM 655 C CA . GLN A 1 85 ? -17.748 3.487 14.353 1.00 79.94 85 GLN A CA 1
ATOM 656 C C . GLN A 1 85 ? -18.484 2.223 13.881 1.00 79.94 85 GLN A C 1
ATOM 658 O O . GLN A 1 85 ? -19.705 2.210 13.736 1.00 79.94 85 GLN A O 1
ATOM 663 N N . ASN A 1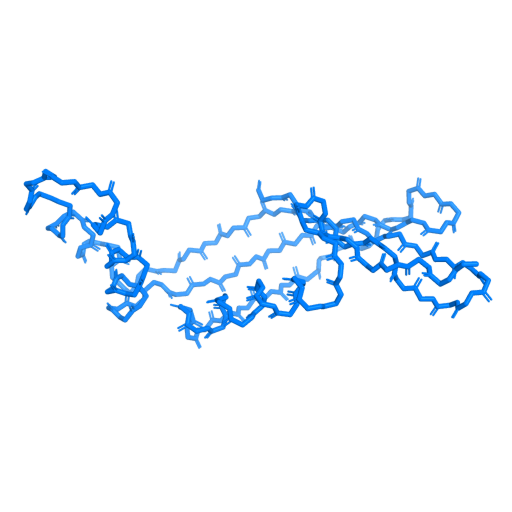 86 ? -17.720 1.151 13.673 1.00 80.94 86 ASN A N 1
ATOM 664 C CA . ASN A 1 86 ? -18.141 -0.156 13.167 1.00 80.94 86 ASN A CA 1
ATOM 665 C C . ASN A 1 86 ? -18.764 -0.121 11.763 1.00 80.94 86 ASN A C 1
ATOM 667 O O . ASN A 1 86 ? -19.388 -1.094 11.339 1.00 80.94 86 ASN A O 1
ATOM 671 N N . GLN A 1 87 ? -18.589 0.974 11.020 1.00 84.88 87 GLN A N 1
ATOM 672 C CA . GLN A 1 87 ? -18.981 1.005 9.620 1.00 84.88 87 GLN A CA 1
ATOM 673 C C . GLN A 1 87 ? -17.917 0.343 8.749 1.00 84.88 87 GLN A C 1
ATOM 675 O O . GLN A 1 87 ? -16.711 0.504 8.956 1.00 84.88 87 GLN A O 1
ATOM 680 N N . ARG A 1 88 ? -18.390 -0.376 7.730 1.00 87.25 88 ARG A N 1
ATOM 681 C CA . ARG A 1 88 ? -17.547 -0.934 6.679 1.00 87.25 88 ARG A CA 1
ATOM 682 C C . ARG A 1 88 ? -17.369 0.099 5.573 1.00 87.25 88 ARG A C 1
ATOM 684 O O . ARG A 1 88 ? -18.317 0.413 4.854 1.00 87.25 88 ARG A O 1
ATOM 691 N N . LEU A 1 89 ? -16.146 0.584 5.409 1.00 87.88 89 LEU A N 1
ATOM 692 C CA . LEU A 1 89 ? -15.748 1.427 4.293 1.00 87.88 89 LEU A CA 1
ATOM 693 C C . LEU A 1 89 ? -15.340 0.540 3.114 1.00 87.88 89 LEU A C 1
ATOM 695 O O . LEU A 1 89 ? -14.485 -0.333 3.246 1.00 87.88 89 LEU A O 1
ATOM 699 N N . VAL A 1 90 ? -15.955 0.767 1.954 1.00 90.81 90 VAL A N 1
ATOM 700 C CA . VAL A 1 90 ? -15.598 0.089 0.703 1.00 90.81 90 VAL A CA 1
ATOM 701 C C . VAL A 1 90 ? -15.012 1.118 -0.251 1.00 90.81 90 VAL A C 1
ATOM 703 O O . VAL A 1 90 ? -15.742 1.945 -0.797 1.00 90.81 90 VAL A O 1
ATOM 706 N N . VAL A 1 91 ? -13.704 1.045 -0.470 1.00 91.06 91 VAL A N 1
ATOM 707 C CA . VAL A 1 91 ? -12.968 1.919 -1.386 1.00 91.06 91 VAL A CA 1
ATOM 708 C C . VAL A 1 91 ? -12.706 1.160 -2.679 1.00 91.06 91 VAL A C 1
ATOM 710 O O . VAL A 1 91 ? -12.298 -0.003 -2.663 1.00 91.06 91 VAL A O 1
ATOM 713 N N . ARG A 1 92 ? -12.971 1.795 -3.818 1.00 93.69 92 ARG A N 1
ATOM 714 C CA . ARG A 1 92 ? -12.711 1.220 -5.140 1.00 93.69 92 ARG A CA 1
ATOM 715 C C . ARG A 1 92 ? -11.663 2.071 -5.816 1.00 93.69 92 ARG A C 1
ATOM 717 O O . ARG A 1 92 ? -11.889 3.255 -5.979 1.00 93.69 92 ARG A O 1
ATOM 724 N N . GLY A 1 93 ? -10.583 1.445 -6.249 1.00 92.69 93 GLY A N 1
ATOM 725 C CA . GLY A 1 93 ? -9.473 2.154 -6.857 1.00 92.69 93 GLY A CA 1
ATOM 726 C C . GLY A 1 93 ? -8.799 1.344 -7.945 1.00 92.69 93 GLY A C 1
ATOM 727 O O . GLY A 1 93 ? -9.316 0.335 -8.440 1.00 92.69 93 GLY A O 1
ATOM 728 N N . SER A 1 94 ? -7.599 1.774 -8.292 1.00 93.00 94 SER A N 1
ATOM 729 C CA . SER A 1 94 ? -6.696 1.060 -9.175 1.00 93.00 94 SER A CA 1
ATOM 730 C C . SER A 1 94 ? -5.270 1.112 -8.651 1.00 93.00 94 SER A C 1
ATOM 732 O O . SER A 1 94 ? -4.890 2.057 -7.968 1.00 93.00 94 SER A O 1
ATOM 734 N N . VAL A 1 95 ? -4.485 0.089 -8.968 1.00 93.12 95 VAL A N 1
ATOM 735 C CA . VAL A 1 95 ? -3.058 0.026 -8.656 1.00 93.12 95 VAL A CA 1
ATOM 736 C C . VAL A 1 95 ? -2.291 -0.210 -9.944 1.00 93.12 95 VAL A C 1
ATOM 738 O O . VAL A 1 95 ? -2.640 -1.097 -10.729 1.00 93.12 95 VAL A O 1
ATOM 741 N N . ARG A 1 96 ? -1.249 0.586 -10.165 1.00 93.12 96 ARG A N 1
ATOM 742 C CA . ARG A 1 96 ? -0.298 0.417 -11.259 1.00 93.12 96 ARG A CA 1
ATOM 743 C C . ARG A 1 96 ? 0.983 -0.215 -10.729 1.00 93.12 96 ARG A C 1
ATOM 745 O O . ARG A 1 96 ? 1.580 0.293 -9.786 1.00 93.12 96 ARG A O 1
ATOM 752 N N . PHE A 1 97 ? 1.414 -1.272 -11.401 1.00 92.12 97 PHE A N 1
ATOM 753 C CA . PHE A 1 97 ? 2.695 -1.929 -11.198 1.00 92.12 97 PHE A CA 1
ATOM 754 C C . PHE A 1 97 ? 3.582 -1.656 -12.407 1.00 92.12 97 PHE A C 1
ATOM 756 O O . PHE A 1 97 ? 3.179 -1.980 -13.526 1.00 92.12 97 PHE A O 1
ATOM 763 N N . ASP A 1 98 ? 4.781 -1.125 -12.185 1.00 92.62 98 ASP A N 1
ATOM 764 C CA . ASP A 1 98 ? 5.839 -1.111 -13.200 1.00 92.62 98 ASP A CA 1
ATOM 765 C C . ASP A 1 98 ? 7.005 -1.994 -12.749 1.00 92.62 98 ASP A C 1
ATOM 767 O O . ASP A 1 98 ? 7.369 -2.013 -11.568 1.00 92.62 98 ASP A O 1
ATOM 771 N N . TRP A 1 99 ? 7.580 -2.720 -13.703 1.00 90.25 99 TRP A N 1
ATOM 772 C CA . TRP A 1 99 ? 8.682 -3.654 -13.505 1.00 90.25 99 TRP A CA 1
ATOM 773 C C . TRP A 1 99 ? 9.939 -3.192 -14.235 1.00 90.25 99 TRP A C 1
ATOM 775 O O . TRP A 1 99 ? 9.873 -2.618 -15.326 1.00 90.25 99 TRP A O 1
ATOM 785 N N . ASP A 1 100 ? 11.083 -3.500 -13.634 1.00 89.19 100 ASP A N 1
ATOM 786 C CA . ASP A 1 100 ? 12.370 -3.513 -14.316 1.00 89.19 100 ASP A CA 1
ATOM 787 C C . ASP A 1 100 ? 12.691 -4.946 -14.760 1.00 89.19 100 ASP A C 1
ATOM 789 O O . ASP A 1 100 ? 13.011 -5.817 -13.945 1.00 89.19 100 ASP A O 1
ATOM 793 N N . ASP A 1 101 ? 12.599 -5.171 -16.073 1.00 85.75 101 ASP A N 1
ATOM 794 C CA . ASP A 1 101 ? 12.851 -6.461 -16.724 1.00 85.75 101 ASP A CA 1
ATOM 795 C C . ASP A 1 101 ? 14.308 -6.937 -16.539 1.00 85.75 101 ASP A C 1
ATOM 797 O O . ASP A 1 101 ? 14.587 -8.127 -16.670 1.00 85.75 101 ASP A O 1
ATOM 801 N N . SER A 1 102 ? 15.254 -6.036 -16.239 1.00 87.50 102 SER A N 1
ATOM 802 C CA . SER A 1 102 ? 16.671 -6.395 -16.085 1.00 87.50 102 SER A CA 1
ATOM 803 C C . SER A 1 102 ? 16.977 -7.071 -14.748 1.00 87.50 102 SER A C 1
ATOM 805 O O . SER A 1 102 ? 17.871 -7.915 -14.670 1.00 87.50 102 SER A O 1
ATOM 807 N N . CYS A 1 103 ? 16.225 -6.727 -13.698 1.00 85.44 103 CYS A N 1
ATOM 808 C CA . CYS A 1 103 ? 16.409 -7.271 -12.355 1.00 85.44 103 CYS A CA 1
ATOM 809 C C . CYS A 1 103 ? 15.196 -8.057 -11.835 1.00 85.44 103 CYS A C 1
ATOM 811 O O . CYS A 1 103 ? 15.260 -8.584 -10.722 1.00 85.44 103 CYS A O 1
ATOM 813 N N . ASN A 1 104 ? 14.124 -8.172 -12.632 1.00 86.25 104 ASN A N 1
ATOM 814 C CA . ASN A 1 104 ? 12.862 -8.829 -12.281 1.00 86.25 104 ASN A CA 1
ATOM 815 C C . ASN A 1 104 ? 12.270 -8.306 -10.961 1.00 86.25 104 ASN A C 1
ATOM 817 O O . ASN A 1 104 ? 11.844 -9.085 -10.105 1.00 86.25 104 ASN A O 1
ATOM 821 N N . ARG A 1 105 ? 12.260 -6.981 -10.774 1.00 88.56 105 ARG A N 1
ATOM 822 C CA . ARG A 1 105 ? 11.706 -6.328 -9.574 1.00 88.56 105 ARG A CA 1
ATOM 823 C C . ARG A 1 105 ? 10.651 -5.293 -9.934 1.00 88.56 105 ARG A C 1
ATOM 825 O O . ARG A 1 105 ? 10.710 -4.662 -10.987 1.00 88.56 105 ARG A O 1
ATOM 832 N N . VAL A 1 106 ? 9.711 -5.097 -9.013 1.00 89.62 106 VAL A N 1
ATOM 833 C CA . VAL A 1 106 ? 8.755 -3.987 -9.062 1.00 89.62 106 VAL A CA 1
ATOM 834 C C . VAL A 1 106 ? 9.486 -2.701 -8.693 1.00 89.62 106 VAL A C 1
ATOM 836 O O . VAL A 1 106 ? 10.108 -2.624 -7.636 1.00 89.62 106 VAL A O 1
ATOM 839 N N . VAL A 1 107 ? 9.377 -1.692 -9.553 1.00 91.94 107 VAL A N 1
ATOM 840 C CA . VAL A 1 107 ? 9.980 -0.363 -9.354 1.00 91.94 107 VAL A CA 1
ATOM 841 C C . VAL A 1 107 ? 8.933 0.710 -9.067 1.00 91.94 107 VAL A C 1
ATOM 843 O O . VAL A 1 107 ? 9.253 1.763 -8.524 1.00 91.94 107 VAL A O 1
ATOM 846 N N . ARG A 1 108 ? 7.661 0.444 -9.385 1.00 90.62 108 ARG A N 1
ATOM 847 C CA . ARG A 1 108 ? 6.545 1.342 -9.071 1.00 90.62 108 ARG A CA 1
ATOM 848 C C . ARG A 1 108 ? 5.327 0.556 -8.618 1.00 90.62 108 ARG A C 1
ATOM 850 O O . ARG A 1 108 ? 4.927 -0.385 -9.302 1.00 90.62 108 ARG A O 1
ATOM 857 N N . LEU A 1 109 ? 4.727 0.988 -7.514 1.00 91.25 109 LEU A N 1
ATOM 858 C CA . LEU A 1 109 ? 3.467 0.492 -6.969 1.00 91.25 109 LEU A CA 1
ATOM 859 C C . LEU A 1 109 ? 2.559 1.673 -6.612 1.00 91.25 109 LEU A C 1
ATOM 861 O O . LEU A 1 109 ? 2.431 2.047 -5.452 1.00 91.25 109 LEU A O 1
ATOM 865 N N . GLU A 1 110 ? 1.924 2.279 -7.607 1.00 91.44 110 GLU A N 1
ATOM 866 C CA . GLU A 1 110 ? 1.117 3.481 -7.386 1.00 91.44 110 GLU A CA 1
ATOM 867 C C . GLU A 1 110 ? -0.363 3.136 -7.238 1.00 91.44 110 GLU A C 1
ATOM 869 O O . GLU A 1 110 ? -0.946 2.498 -8.119 1.00 91.44 110 GLU A O 1
ATOM 874 N N . THR A 1 111 ? -0.981 3.596 -6.150 1.00 89.94 111 THR A N 1
ATOM 875 C CA . THR A 1 111 ? -2.408 3.385 -5.871 1.00 89.94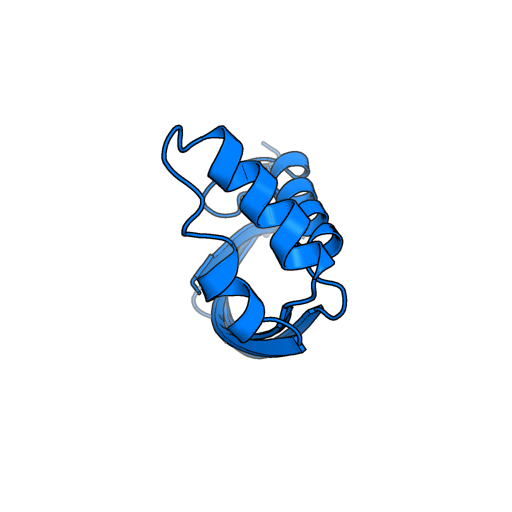 111 THR A CA 1
ATOM 876 C C . THR A 1 111 ? -3.202 4.665 -6.117 1.00 89.94 111 THR A C 1
ATOM 878 O O . THR A 1 111 ? -2.856 5.727 -5.610 1.00 89.94 111 THR A O 1
ATOM 881 N N . LYS A 1 112 ? -4.308 4.554 -6.856 1.00 88.38 112 LYS A N 1
ATOM 882 C CA . LYS A 1 112 ? -5.309 5.611 -7.043 1.00 88.38 112 LYS A CA 1
ATOM 883 C C . LYS A 1 112 ? -6.642 5.130 -6.488 1.00 88.38 112 LYS A C 1
ATOM 885 O O . LYS A 1 112 ? -7.227 4.207 -7.055 1.00 88.38 112 LYS A O 1
ATOM 890 N N . LEU A 1 113 ? -7.063 5.709 -5.368 1.00 83.12 113 LEU A N 1
ATOM 891 C CA . LEU A 1 113 ? -8.327 5.421 -4.683 1.00 83.12 113 LEU A CA 1
ATOM 892 C C . LEU A 1 113 ? -9.465 6.316 -5.181 1.00 83.12 113 LEU A C 1
ATOM 894 O O . LEU A 1 113 ? -9.163 7.416 -5.693 1.00 83.12 113 LEU A O 1
#

Sequence (113 aa):
MISDVTDGVGCGIGALLESWRLLSLYFEDVDLRLKRLVRVGKSSLLTSIVACLIITKNTLRDLFSTIAVNQVSNNTPLIRFTRLQNQRLVVRGSVRFDWDDSCNRVVRLETKL

Organism: Phytophthora nicotianae (strain INRA-310) (NCBI:txid761204)